Protein AF-A0A075GPR9-F1 (afdb_monomer_lite)

Sequence (167 aa):
MNLYYAIITSIWVAVLYAIWAATEAGDPGYGQIAFLIGGVVATWYIRKRKLERPRIDDKEIVIPEAEFSVEIPDEGDKYFFSENSYRKIIWGTTIFALIAISFFLESIMTGENLMLGVILLILGIVVFLVPILLPVKDDIETLKKRAQKERTKAWHKGKFNQSSEEE

Secondary structure (DSSP, 8-state):
--HHHHHHHHHHHHHHHHHHHHHHTT--SHHHHHHHHHHHHHHHHHHHHHHTS-----------------------S---EEHHHHHHHHHHHHHHHHHHHHHHHHHHHH-SSHHHHHHHHHHHHHHHHGGGGS-EEPPHHHHHHHHHHHHHHHHHTT------S--

Organism: NCBI:txid1457951

Radius of gyration: 27.1 Å; chains: 1; bounding box: 55×44×72 Å

Foldseek 3Di:
DPPLVVVLVVLVVVLVVQLVVCVVVVPPCPSNVVSVVVSVVVNVVSVVVVVPPPPPPPPDPDDDDDDDDDPDPCPDDDDADEPVVLVVLLVVLVVQLVVLQVQLVVCVVVVPPNVVSVVSNVVSVVSNCVSVPHHHDYHPVNVVVVVVVVSVVCVVVVVGDPPPPDD

Structure (mmCIF, N/CA/C/O backbone):
data_AF-A0A075GPR9-F1
#
_entry.id   AF-A0A075GPR9-F1
#
loop_
_atom_site.group_PDB
_atom_site.id
_atom_site.type_symbol
_atom_site.label_atom_id
_atom_site.label_alt_id
_atom_site.label_comp_id
_atom_site.label_asym_id
_atom_site.label_entity_id
_atom_site.label_seq_id
_atom_site.pdbx_PDB_ins_code
_atom_site.Cartn_x
_atom_site.Cartn_y
_atom_site.Cartn_z
_atom_site.occupancy
_atom_site.B_iso_or_equiv
_atom_site.auth_seq_id
_atom_site.auth_comp_id
_atom_site.auth_asym_id
_atom_site.auth_atom_id
_atom_site.pdbx_PDB_model_num
ATOM 1 N N . MET A 1 1 ? 22.259 -5.309 8.450 1.00 56.69 1 MET A N 1
ATOM 2 C CA . MET A 1 1 ? 21.615 -6.626 8.686 1.00 56.69 1 MET A CA 1
ATOM 3 C C . MET A 1 1 ? 21.197 -7.224 7.351 1.00 56.69 1 MET A C 1
ATOM 5 O O . MET A 1 1 ? 20.730 -6.485 6.497 1.00 56.69 1 MET A O 1
ATOM 9 N N . ASN A 1 2 ? 21.367 -8.533 7.149 1.00 83.25 2 ASN A N 1
ATOM 10 C CA . ASN A 1 2 ? 20.859 -9.221 5.956 1.00 83.25 2 ASN A CA 1
ATOM 11 C C . ASN A 1 2 ? 19.321 -9.120 5.928 1.00 83.25 2 ASN A C 1
ATOM 13 O O . ASN A 1 2 ? 18.681 -9.454 6.927 1.00 83.25 2 ASN A O 1
ATOM 17 N N . LEU A 1 3 ? 18.744 -8.680 4.802 1.00 84.19 3 LEU A N 1
ATOM 18 C CA . LEU A 1 3 ? 17.298 -8.481 4.624 1.00 84.19 3 LEU A CA 1
ATOM 19 C C . LEU A 1 3 ? 16.483 -9.715 5.045 1.00 84.19 3 LEU A C 1
ATOM 21 O O . LEU A 1 3 ? 15.420 -9.588 5.641 1.00 84.19 3 LEU A O 1
ATOM 25 N N . TYR A 1 4 ? 17.017 -10.913 4.799 1.00 85.62 4 TYR A N 1
ATOM 26 C CA . TYR A 1 4 ? 16.394 -12.170 5.210 1.00 85.62 4 TYR A CA 1
ATOM 27 C C . TYR A 1 4 ? 16.191 -12.269 6.728 1.00 85.62 4 TYR A C 1
ATOM 29 O O . TYR A 1 4 ? 15.106 -12.620 7.182 1.00 85.62 4 TYR A O 1
ATOM 37 N N . TYR A 1 5 ? 17.222 -11.945 7.513 1.00 87.94 5 TYR A N 1
ATOM 38 C CA . TYR A 1 5 ? 17.125 -11.997 8.970 1.00 87.94 5 TYR A CA 1
ATOM 39 C C . TYR A 1 5 ? 16.227 -10.879 9.497 1.00 87.94 5 TYR A C 1
ATOM 41 O O . TYR A 1 5 ? 15.434 -11.140 10.388 1.00 87.94 5 TYR A O 1
ATOM 49 N N . ALA A 1 6 ? 16.262 -9.686 8.892 1.00 90.44 6 ALA A N 1
ATOM 50 C CA . ALA A 1 6 ? 15.374 -8.585 9.270 1.00 90.44 6 ALA A CA 1
ATOM 51 C C . ALA A 1 6 ? 13.883 -8.941 9.101 1.00 90.44 6 ALA A C 1
ATOM 53 O O . ALA A 1 6 ? 13.090 -8.662 9.995 1.00 90.44 6 ALA A O 1
ATOM 54 N N . ILE A 1 7 ? 13.517 -9.606 7.998 1.00 90.00 7 ILE A N 1
ATOM 55 C CA . ILE A 1 7 ? 12.140 -10.070 7.749 1.00 90.00 7 ILE A CA 1
ATOM 56 C C . ILE A 1 7 ? 11.720 -11.144 8.761 1.00 90.00 7 ILE A C 1
ATOM 58 O O . ILE A 1 7 ? 10.601 -11.122 9.259 1.00 90.00 7 ILE A O 1
ATOM 62 N N . ILE A 1 8 ? 12.602 -12.091 9.091 1.00 92.38 8 ILE A N 1
ATOM 63 C CA . ILE A 1 8 ? 12.283 -13.115 10.099 1.00 92.38 8 ILE A CA 1
ATOM 64 C C . ILE A 1 8 ? 12.088 -12.467 11.469 1.00 92.38 8 ILE A C 1
ATOM 66 O O . ILE A 1 8 ? 11.122 -12.778 12.161 1.00 92.38 8 ILE A O 1
ATOM 70 N N . THR A 1 9 ? 12.970 -11.545 11.854 1.00 92.81 9 THR A N 1
ATOM 71 C CA . THR A 1 9 ? 12.854 -10.834 13.128 1.00 92.81 9 THR A CA 1
ATOM 72 C C . THR A 1 9 ? 11.550 -10.042 13.204 1.00 92.81 9 THR A C 1
ATOM 74 O O . THR A 1 9 ? 10.866 -10.132 14.219 1.00 92.81 9 THR A O 1
ATOM 77 N N . SER A 1 10 ? 11.151 -9.330 12.143 1.00 93.06 10 SER A N 1
ATOM 78 C CA . SER A 1 10 ? 9.891 -8.576 12.149 1.00 93.06 10 SER A CA 1
ATOM 79 C C . SER A 1 10 ? 8.656 -9.476 12.246 1.00 93.06 10 SER A C 1
ATOM 81 O O . SER A 1 10 ? 7.734 -9.142 12.987 1.00 93.06 10 SER A O 1
ATOM 83 N N . ILE A 1 11 ? 8.653 -10.638 11.578 1.00 93.69 11 ILE A N 1
ATOM 84 C CA . ILE A 1 11 ? 7.582 -11.642 11.704 1.00 93.69 11 ILE A CA 1
ATOM 85 C C . ILE A 1 11 ? 7.430 -12.076 13.164 1.00 93.69 11 ILE A C 1
ATOM 87 O O . ILE A 1 11 ? 6.324 -12.053 13.697 1.00 93.69 11 ILE A O 1
ATOM 91 N N . TRP A 1 12 ? 8.526 -12.437 13.834 1.00 95.56 12 TRP A N 1
ATOM 92 C CA . TRP A 1 12 ? 8.457 -12.918 15.216 1.00 95.56 12 TRP A CA 1
ATOM 93 C C . TRP A 1 12 ? 8.103 -11.821 16.219 1.00 95.56 12 TRP A C 1
ATOM 95 O O . TRP A 1 12 ? 7.359 -12.088 17.157 1.00 95.56 12 TRP A O 1
ATOM 105 N N . VAL A 1 13 ? 8.546 -10.581 15.997 1.00 96.31 13 VAL A N 1
ATOM 106 C CA . VAL A 1 13 ? 8.106 -9.431 16.803 1.00 96.31 13 VAL A CA 1
ATOM 107 C C . VAL A 1 13 ? 6.594 -9.224 16.675 1.00 96.31 13 VAL A C 1
ATOM 109 O O . VAL A 1 13 ? 5.916 -9.061 17.686 1.00 96.31 13 VAL A O 1
ATOM 112 N N . ALA A 1 14 ? 6.048 -9.295 15.458 1.00 94.50 14 ALA A N 1
ATOM 113 C CA . ALA A 1 14 ? 4.610 -9.169 15.232 1.00 94.50 14 ALA A CA 1
ATOM 114 C C . ALA A 1 14 ? 3.813 -10.322 15.866 1.00 94.50 14 ALA A C 1
ATOM 116 O O . ALA A 1 14 ? 2.767 -10.085 16.463 1.00 94.50 14 ALA A O 1
ATOM 117 N N . VAL A 1 15 ? 4.319 -11.557 15.787 1.00 95.00 15 VAL A N 1
ATOM 118 C CA . VAL A 1 15 ? 3.697 -12.732 16.423 1.00 95.00 15 VAL A CA 1
ATOM 119 C C . VAL A 1 15 ? 3.667 -12.581 17.942 1.00 95.00 15 VAL A C 1
ATOM 121 O O . VAL A 1 15 ? 2.620 -12.788 18.546 1.00 95.00 15 VAL A O 1
ATOM 124 N N . LEU A 1 16 ? 4.778 -12.176 18.562 1.00 95.12 16 LEU A N 1
ATOM 125 C CA . LEU A 1 16 ? 4.835 -11.949 20.009 1.00 95.12 16 LEU A CA 1
ATOM 126 C C . LEU A 1 16 ? 3.873 -10.840 20.446 1.00 95.12 16 LEU A C 1
ATOM 128 O O . LEU A 1 16 ? 3.174 -10.998 21.445 1.00 95.12 16 LEU A O 1
ATOM 132 N N . TYR A 1 17 ? 3.792 -9.754 19.675 1.00 94.19 17 TYR A N 1
ATOM 133 C CA . TYR A 1 17 ? 2.841 -8.677 19.936 1.00 94.19 17 TYR A CA 1
ATOM 134 C C . TYR A 1 17 ? 1.385 -9.150 19.815 1.00 94.19 17 TYR A C 1
ATOM 136 O O . TYR A 1 17 ? 0.569 -8.846 20.680 1.00 94.19 17 TYR A O 1
ATOM 144 N N . ALA A 1 18 ? 1.061 -9.938 18.787 1.00 90.88 18 ALA A N 1
ATOM 145 C CA . ALA A 1 18 ? -0.280 -10.485 18.594 1.00 90.88 18 ALA A CA 1
ATOM 146 C C . ALA A 1 18 ? -0.678 -11.461 19.714 1.00 90.88 18 ALA A C 1
ATOM 148 O O . ALA A 1 18 ? -1.810 -11.420 20.186 1.00 90.88 18 ALA A O 1
ATOM 149 N N . ILE A 1 19 ? 0.257 -12.296 20.181 1.00 92.69 19 ILE A N 1
ATOM 150 C CA . ILE A 1 19 ? 0.045 -13.186 21.333 1.00 92.69 19 ILE A CA 1
ATOM 151 C C . ILE A 1 19 ? -0.238 -12.363 22.589 1.00 92.69 19 ILE A C 1
ATOM 153 O O . ILE A 1 19 ? -1.201 -12.649 23.296 1.00 92.69 19 ILE A O 1
ATOM 157 N N . TRP A 1 20 ? 0.564 -11.329 22.856 1.00 93.06 20 TRP A N 1
ATOM 158 C CA . TRP A 1 20 ? 0.344 -10.443 23.999 1.00 93.06 20 TRP A CA 1
ATOM 159 C C . TRP A 1 20 ? -1.030 -9.760 23.926 1.00 93.06 20 TRP A C 1
ATOM 161 O O . TRP A 1 20 ? -1.806 -9.860 24.872 1.00 93.06 20 TRP A O 1
ATOM 171 N N . ALA A 1 21 ? -1.381 -9.176 22.777 1.00 91.25 21 ALA A N 1
ATOM 172 C CA . ALA A 1 21 ? -2.668 -8.512 22.570 1.00 91.25 21 ALA A CA 1
ATOM 173 C C . ALA A 1 21 ? -3.867 -9.469 22.714 1.00 91.25 21 ALA A C 1
ATOM 175 O O . ALA A 1 21 ? -4.882 -9.103 23.300 1.00 91.25 21 ALA A O 1
ATOM 176 N N . ALA A 1 22 ? -3.752 -10.706 22.223 1.00 88.62 22 ALA A N 1
ATOM 177 C CA . ALA A 1 22 ? -4.791 -11.724 22.382 1.00 88.62 22 ALA A CA 1
ATOM 178 C C . ALA A 1 22 ? -4.948 -12.176 23.840 1.00 88.62 22 ALA A C 1
ATOM 180 O O . ALA A 1 22 ? -6.063 -12.416 24.299 1.00 88.62 22 ALA A O 1
ATOM 181 N N . THR A 1 23 ? -3.837 -12.250 24.575 1.00 88.94 23 THR A N 1
ATOM 182 C CA . THR A 1 23 ? -3.849 -12.571 26.009 1.00 88.94 23 THR A CA 1
ATOM 183 C C . THR A 1 23 ? -4.572 -11.487 26.800 1.00 88.94 23 THR A C 1
ATOM 185 O O . THR A 1 23 ? -5.435 -11.800 27.614 1.00 88.94 23 THR A O 1
ATOM 188 N N . GLU A 1 24 ? -4.272 -10.218 26.518 1.00 90.38 24 GLU A N 1
ATOM 189 C CA . GLU A 1 24 ? -4.916 -9.076 27.174 1.00 90.38 24 GLU A CA 1
ATOM 190 C C . GLU A 1 24 ? -6.417 -8.994 26.848 1.00 90.38 24 GLU A C 1
ATOM 192 O O . GLU A 1 24 ? -7.229 -8.627 27.692 1.00 90.38 24 GLU A O 1
ATOM 197 N N . ALA A 1 25 ? -6.810 -9.410 25.642 1.00 87.94 25 ALA A N 1
ATOM 198 C CA . ALA A 1 25 ? -8.210 -9.501 25.229 1.00 87.94 25 ALA A CA 1
ATOM 199 C C . ALA A 1 25 ? -8.981 -10.677 25.869 1.00 87.94 25 ALA A C 1
ATOM 201 O O . ALA A 1 25 ? -10.171 -10.841 25.597 1.00 87.94 25 ALA A O 1
ATOM 202 N N . GLY A 1 26 ? -8.330 -11.493 26.708 1.00 86.69 26 GLY A N 1
ATOM 203 C CA . GLY A 1 26 ? -8.964 -12.604 27.421 1.00 86.69 26 GLY A CA 1
ATOM 204 C C . GLY A 1 26 ? -9.209 -13.847 26.563 1.00 86.69 26 GLY A C 1
ATOM 205 O O . GLY A 1 26 ? -10.110 -14.630 26.867 1.00 86.69 26 GLY A O 1
ATOM 206 N N . ASP A 1 27 ? -8.441 -14.036 25.485 1.00 85.88 27 ASP A N 1
ATOM 207 C CA . ASP A 1 27 ? -8.535 -15.233 24.649 1.00 85.88 27 ASP A CA 1
ATOM 208 C C . ASP A 1 27 ? -8.155 -16.495 25.456 1.00 85.88 27 ASP A C 1
ATOM 210 O O . ASP A 1 27 ? -7.072 -16.538 26.048 1.00 85.88 27 ASP A O 1
ATOM 214 N N . PRO A 1 28 ? -8.989 -17.555 25.460 1.00 83.00 28 PRO A N 1
ATOM 215 C CA . PRO A 1 28 ? -8.702 -18.820 26.147 1.00 83.00 28 PRO A CA 1
ATOM 216 C C . PRO A 1 28 ? -7.505 -19.609 25.577 1.00 83.00 28 PRO A C 1
ATOM 218 O O . PRO A 1 28 ? -7.196 -20.689 26.082 1.00 83.00 28 PRO A O 1
ATOM 221 N N . GLY A 1 29 ? -6.829 -19.094 24.543 1.00 83.12 29 GLY A N 1
ATOM 222 C CA . GLY A 1 29 ? -5.546 -19.593 24.036 1.00 83.12 29 GLY A CA 1
ATOM 223 C C . GLY A 1 29 ? -5.570 -20.008 22.564 1.00 83.12 29 GLY A C 1
ATOM 224 O O . GLY A 1 29 ? -4.528 -20.361 22.007 1.00 83.12 29 GLY A O 1
ATOM 225 N N . TYR A 1 30 ? -6.725 -19.942 21.895 1.00 85.19 30 TYR A N 1
ATOM 226 C CA . TYR A 1 30 ? -6.848 -20.360 20.495 1.00 85.19 30 TYR A CA 1
ATOM 227 C C . TYR A 1 30 ? -6.131 -19.400 19.543 1.00 85.19 30 TYR A C 1
ATOM 229 O O . TYR A 1 30 ? -5.430 -19.848 18.633 1.00 85.19 30 TYR A O 1
ATOM 237 N N . GLY A 1 31 ? -6.244 -18.091 19.762 1.00 84.12 31 GLY A N 1
ATOM 238 C CA . GLY A 1 31 ? -5.538 -17.080 18.981 1.00 84.12 31 GLY A CA 1
ATOM 239 C C . GLY A 1 31 ? -4.034 -17.132 19.215 1.00 84.12 31 GLY A C 1
ATOM 240 O O . GLY A 1 31 ? -3.278 -17.086 18.250 1.00 84.12 31 GLY A O 1
ATOM 241 N N . GLN A 1 32 ? -3.577 -17.352 20.452 1.00 88.75 32 GLN A N 1
ATOM 242 C CA . GLN A 1 32 ? -2.146 -17.535 20.742 1.00 88.75 32 GLN A CA 1
ATOM 243 C C . GLN A 1 32 ? -1.544 -18.692 19.923 1.00 88.75 32 GLN A C 1
ATOM 245 O O . GLN A 1 32 ? -0.498 -18.535 19.285 1.00 88.75 32 GLN A O 1
ATOM 250 N N . ILE A 1 33 ? -2.235 -19.837 19.886 1.00 91.06 33 ILE A N 1
ATOM 251 C CA . ILE A 1 33 ? -1.833 -21.007 19.093 1.00 91.06 33 ILE A CA 1
ATOM 252 C C . ILE A 1 33 ? -1.873 -20.682 17.593 1.00 91.06 33 ILE A C 1
ATOM 254 O O . ILE A 1 33 ? -0.932 -21.013 16.867 1.00 91.06 33 ILE A O 1
ATOM 258 N N . ALA A 1 34 ? -2.915 -19.996 17.122 1.00 90.00 34 ALA A N 1
ATOM 259 C CA . ALA A 1 34 ? -3.037 -19.601 15.722 1.00 90.00 34 ALA A CA 1
ATOM 260 C C . ALA A 1 34 ? -1.894 -18.672 15.273 1.00 90.00 34 ALA A C 1
ATOM 262 O O . ALA A 1 34 ? -1.319 -18.883 14.202 1.00 90.00 34 ALA A O 1
ATOM 263 N N . PHE A 1 35 ? -1.504 -17.691 16.094 1.00 92.06 35 PHE A N 1
ATOM 264 C CA . PHE A 1 35 ? -0.394 -16.781 15.792 1.00 92.06 35 PHE A CA 1
ATOM 265 C C . PHE A 1 35 ? 0.959 -17.493 15.793 1.00 92.06 35 PHE A C 1
ATOM 267 O O . PHE A 1 35 ? 1.781 -17.238 14.910 1.00 92.06 35 PHE A O 1
ATOM 274 N N . LEU A 1 36 ? 1.181 -18.427 16.722 1.00 93.38 36 LEU A N 1
ATOM 275 C CA . LEU A 1 36 ? 2.381 -19.267 16.733 1.00 93.38 36 LEU A CA 1
ATOM 276 C C . LEU A 1 36 ? 2.492 -20.115 15.462 1.00 93.38 36 LEU A C 1
ATOM 278 O O . LEU A 1 36 ? 3.536 -20.108 14.805 1.00 93.38 36 LEU A O 1
ATOM 282 N N . ILE A 1 37 ? 1.413 -20.802 15.079 1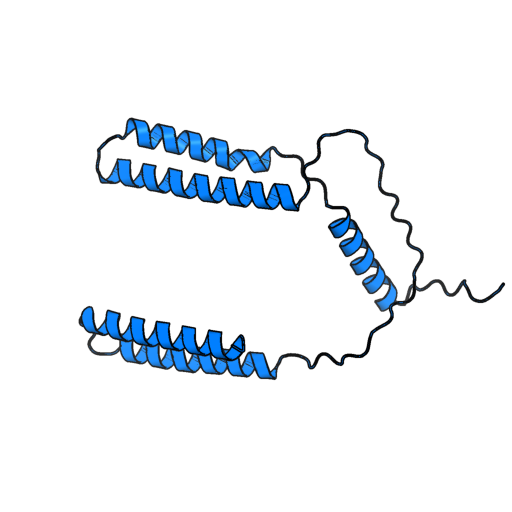.00 93.19 37 ILE A N 1
ATOM 283 C CA . ILE A 1 37 ? 1.369 -21.592 13.840 1.00 93.19 37 ILE A CA 1
ATOM 284 C C . ILE A 1 37 ? 1.611 -20.682 12.629 1.00 93.19 37 ILE A C 1
ATOM 286 O O . ILE A 1 37 ? 2.430 -21.008 11.768 1.00 93.19 37 ILE A O 1
ATOM 290 N N . GLY A 1 38 ? 0.973 -19.509 12.590 1.00 92.25 38 GLY A N 1
ATOM 291 C CA . GLY A 1 38 ? 1.178 -18.505 11.546 1.00 92.25 38 GLY A CA 1
ATOM 292 C C . GLY A 1 38 ? 2.638 -18.056 11.427 1.00 92.25 38 GLY A C 1
ATOM 293 O O . GLY A 1 38 ? 3.180 -18.018 10.321 1.00 92.25 38 GLY A O 1
ATOM 294 N N . GLY A 1 39 ? 3.311 -17.799 12.552 1.00 92.00 39 GLY A N 1
ATOM 295 C CA . GLY A 1 39 ? 4.731 -17.436 12.596 1.00 92.00 39 GLY A CA 1
ATOM 296 C C . GLY A 1 39 ? 5.653 -18.528 12.047 1.00 92.00 39 GLY A C 1
ATOM 297 O O . GLY A 1 39 ? 6.572 -18.244 11.267 1.00 92.00 39 GLY A O 1
ATOM 298 N N . VAL A 1 40 ? 5.375 -19.791 12.382 1.00 95.00 40 VAL A N 1
ATOM 299 C CA . VAL A 1 40 ? 6.118 -20.951 11.860 1.00 95.00 40 VAL A CA 1
ATOM 300 C C . VAL A 1 40 ? 5.907 -21.101 10.352 1.00 95.00 40 VAL A C 1
ATOM 302 O O . VAL A 1 40 ? 6.884 -21.228 9.610 1.00 95.00 40 VAL A O 1
ATOM 305 N N . VAL A 1 41 ? 4.660 -21.022 9.879 1.00 94.94 41 VAL A N 1
ATOM 306 C CA . VAL A 1 41 ? 4.321 -21.116 8.448 1.00 94.94 41 VAL A CA 1
ATOM 307 C C . VAL A 1 41 ? 4.964 -19.978 7.654 1.00 94.94 41 VAL A C 1
ATOM 309 O O . VAL A 1 41 ? 5.571 -20.227 6.611 1.00 94.94 41 VAL A O 1
ATOM 312 N N . ALA A 1 42 ? 4.908 -18.744 8.158 1.00 90.69 42 ALA A N 1
ATOM 313 C CA . ALA A 1 42 ? 5.534 -17.587 7.525 1.00 90.69 42 ALA A CA 1
ATOM 314 C C . ALA A 1 42 ? 7.062 -17.742 7.441 1.00 90.69 42 ALA A C 1
ATOM 316 O O . ALA A 1 42 ? 7.659 -17.523 6.383 1.00 90.69 42 ALA A O 1
ATOM 317 N N . THR A 1 43 ? 7.699 -18.199 8.522 1.00 92.88 43 THR A N 1
ATOM 318 C CA . THR A 1 43 ? 9.146 -18.470 8.539 1.00 92.88 43 THR A CA 1
ATOM 319 C C . THR A 1 43 ? 9.515 -19.566 7.533 1.00 92.88 43 THR A C 1
ATOM 321 O O . THR A 1 43 ? 10.492 -19.432 6.788 1.00 92.88 43 THR A O 1
ATOM 324 N N . TRP A 1 44 ? 8.719 -20.636 7.457 1.00 92.69 44 TRP A N 1
ATOM 325 C CA . TRP A 1 44 ? 8.914 -21.721 6.494 1.00 92.69 44 TRP A CA 1
ATOM 326 C C . TRP A 1 44 ? 8.751 -21.249 5.043 1.00 92.69 44 TRP A C 1
ATOM 328 O O . TRP A 1 44 ? 9.592 -21.559 4.195 1.00 92.69 44 TRP A O 1
ATOM 338 N N . TYR A 1 45 ? 7.737 -20.429 4.764 1.00 90.94 45 TYR A N 1
ATOM 339 C CA . TYR A 1 45 ? 7.501 -19.844 3.444 1.00 90.94 45 TYR A CA 1
ATOM 340 C C . TYR A 1 45 ? 8.682 -18.982 2.975 1.00 90.94 45 TYR A C 1
ATOM 342 O O . TYR A 1 45 ? 9.175 -19.141 1.855 1.00 90.94 45 TYR A O 1
ATOM 350 N N . ILE A 1 46 ? 9.200 -18.115 3.849 1.00 88.88 46 ILE A N 1
ATOM 351 C CA . ILE A 1 46 ? 10.366 -17.273 3.546 1.00 88.88 46 ILE A CA 1
ATOM 352 C C . ILE A 1 46 ? 11.620 -18.125 3.302 1.00 88.88 46 ILE A C 1
ATOM 354 O O . ILE A 1 46 ? 12.395 -17.842 2.381 1.00 88.88 46 ILE A O 1
ATOM 358 N N . ARG A 1 47 ? 11.807 -19.210 4.065 1.00 87.50 47 ARG A N 1
ATOM 359 C CA . ARG A 1 47 ? 12.903 -20.164 3.846 1.00 87.50 47 ARG A CA 1
ATOM 360 C C . ARG A 1 47 ? 12.793 -20.853 2.484 1.00 87.50 47 ARG A C 1
ATOM 362 O O . ARG A 1 47 ? 13.790 -20.909 1.766 1.00 87.50 47 ARG A O 1
ATOM 369 N N . LYS A 1 48 ? 11.600 -21.321 2.104 1.00 87.88 48 LYS A N 1
ATOM 370 C CA . LYS A 1 48 ? 11.342 -21.931 0.790 1.00 87.88 48 LYS A CA 1
ATOM 371 C C . LYS A 1 48 ? 11.663 -20.955 -0.346 1.00 87.88 48 LYS A C 1
ATOM 373 O O . LYS A 1 48 ? 12.449 -21.279 -1.231 1.00 87.88 48 LYS A O 1
ATOM 378 N N . ARG A 1 49 ? 11.177 -19.714 -0.251 1.00 81.62 49 ARG A N 1
ATOM 379 C CA . ARG A 1 49 ? 11.449 -18.653 -1.238 1.00 81.62 49 ARG A CA 1
ATOM 380 C C . ARG A 1 49 ? 12.932 -18.318 -1.371 1.00 81.62 49 ARG A C 1
ATOM 382 O O . ARG A 1 49 ? 13.367 -17.958 -2.457 1.00 81.62 49 ARG A O 1
ATOM 389 N N . LYS A 1 50 ? 13.716 -18.410 -0.291 1.00 77.31 50 LYS A N 1
ATOM 390 C CA . LYS A 1 50 ? 15.173 -18.204 -0.348 1.00 77.31 50 LYS A CA 1
ATOM 391 C C . LYS A 1 50 ? 15.883 -19.325 -1.111 1.00 77.31 50 LYS A C 1
ATOM 393 O O . LYS A 1 50 ? 16.840 -19.031 -1.817 1.00 77.31 50 LYS A O 1
ATOM 398 N N . LEU A 1 51 ? 15.429 -20.571 -0.967 1.00 71.62 51 LEU A N 1
ATOM 399 C CA . LEU A 1 51 ? 15.993 -21.733 -1.667 1.00 71.62 51 LEU A CA 1
ATOM 400 C C . LEU A 1 51 ? 15.650 -21.739 -3.162 1.00 71.62 51 LEU A C 1
ATOM 402 O O . LEU A 1 51 ? 16.466 -22.163 -3.968 1.00 71.62 51 LEU A O 1
ATOM 406 N N . GLU A 1 52 ? 14.472 -21.231 -3.526 1.00 70.06 52 GLU A N 1
ATOM 407 C CA . GLU A 1 52 ? 14.004 -21.129 -4.917 1.00 70.06 52 GLU A CA 1
ATOM 408 C C . GLU A 1 52 ? 14.573 -19.924 -5.677 1.00 70.06 52 GLU A C 1
ATOM 410 O O . GLU A 1 52 ? 14.290 -19.767 -6.865 1.00 70.06 52 GLU A O 1
ATOM 415 N N . ARG A 1 53 ? 15.353 -19.043 -5.029 1.00 56.78 53 ARG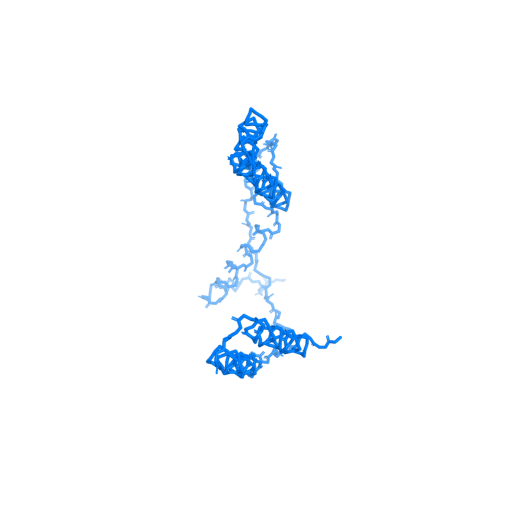 A N 1
ATOM 416 C CA . ARG A 1 53 ? 15.986 -17.942 -5.761 1.00 56.78 53 ARG A CA 1
ATOM 417 C C . ARG A 1 53 ? 16.949 -18.537 -6.790 1.00 56.78 53 ARG A C 1
ATOM 419 O O . ARG A 1 53 ? 17.860 -19.262 -6.383 1.00 56.78 53 ARG A O 1
ATOM 426 N N . PRO A 1 54 ? 16.789 -18.228 -8.090 1.00 56.66 54 PRO A N 1
ATOM 427 C CA . PRO A 1 54 ? 17.775 -18.626 -9.078 1.00 56.66 54 PRO A CA 1
ATOM 428 C C . PRO A 1 54 ? 19.127 -18.065 -8.638 1.00 56.66 54 PRO A C 1
ATOM 430 O O . PRO A 1 54 ? 19.222 -16.887 -8.276 1.00 56.66 54 PRO A O 1
ATOM 433 N N . ARG A 1 55 ? 20.163 -18.914 -8.615 1.00 57.50 55 ARG A N 1
ATOM 434 C CA . ARG A 1 55 ? 21.535 -18.407 -8.560 1.00 57.50 55 ARG A CA 1
ATOM 435 C C . ARG A 1 55 ? 21.687 -17.529 -9.790 1.00 57.50 55 ARG A C 1
ATOM 437 O O . ARG A 1 55 ? 21.545 -18.018 -10.906 1.00 57.50 55 ARG A O 1
ATOM 444 N N . ILE A 1 56 ? 21.893 -16.241 -9.559 1.00 53.06 56 ILE A N 1
ATOM 445 C CA . ILE A 1 56 ? 22.371 -15.338 -10.592 1.00 53.06 56 ILE A CA 1
ATOM 446 C C . ILE A 1 56 ? 23.760 -15.882 -10.923 1.00 53.06 56 ILE A C 1
ATOM 448 O O . ILE A 1 56 ? 24.651 -15.854 -10.081 1.00 53.06 56 ILE A O 1
ATOM 452 N N . ASP A 1 57 ? 23.876 -16.554 -12.067 1.00 55.66 57 ASP A N 1
ATOM 453 C CA . ASP A 1 57 ? 25.176 -16.820 -12.664 1.00 55.66 57 ASP A CA 1
ATOM 454 C C . ASP A 1 57 ? 25.648 -15.448 -13.146 1.00 55.66 57 ASP A C 1
ATOM 456 O O . ASP A 1 57 ? 24.988 -14.843 -13.991 1.00 55.66 57 ASP A O 1
ATOM 460 N N . ASP A 1 58 ? 26.729 -14.928 -12.567 1.00 55.72 58 ASP A N 1
ATOM 461 C CA . ASP A 1 58 ? 27.295 -13.601 -12.864 1.00 55.72 58 ASP A CA 1
ATOM 462 C C . ASP A 1 58 ? 27.951 -13.550 -14.260 1.00 55.72 58 ASP A C 1
ATOM 464 O O . ASP A 1 58 ? 28.870 -12.773 -14.516 1.00 55.72 58 ASP A O 1
ATOM 468 N N . LYS A 1 59 ? 27.504 -14.402 -15.187 1.00 54.66 59 LYS A N 1
ATOM 469 C CA . LYS A 1 59 ? 27.898 -14.326 -16.585 1.00 54.66 59 LYS A CA 1
ATOM 470 C C . LYS A 1 59 ? 27.216 -13.114 -17.185 1.00 54.66 59 LYS A C 1
ATOM 472 O O . LYS A 1 59 ? 26.001 -13.085 -17.368 1.00 54.66 59 LYS A O 1
ATOM 477 N N . GLU A 1 60 ? 28.030 -12.117 -17.477 1.00 50.62 60 GLU A N 1
ATOM 478 C CA . GLU A 1 60 ? 27.651 -10.927 -18.215 1.00 50.62 60 GLU A CA 1
ATOM 479 C C . GLU A 1 60 ? 27.130 -11.355 -19.596 1.00 50.62 60 GLU A C 1
ATOM 481 O O . GLU A 1 60 ? 27.885 -11.742 -20.488 1.00 50.62 60 GLU A O 1
ATOM 486 N N . ILE A 1 61 ? 25.805 -11.392 -19.754 1.00 54.66 61 ILE A N 1
ATOM 487 C CA . ILE A 1 61 ? 25.174 -11.690 -21.041 1.00 54.66 61 ILE A CA 1
ATOM 488 C C . ILE A 1 61 ? 25.306 -10.425 -21.889 1.00 54.66 61 ILE A C 1
ATOM 490 O O . ILE A 1 61 ? 24.502 -9.499 -21.766 1.00 54.66 61 ILE A O 1
ATOM 494 N N . VAL A 1 62 ? 26.334 -10.379 -22.734 1.00 53.47 62 VAL A N 1
ATOM 495 C CA . VAL A 1 62 ? 26.518 -9.305 -23.713 1.00 53.47 62 VAL A CA 1
ATOM 496 C C . VAL A 1 62 ? 25.478 -9.492 -24.817 1.00 53.47 62 VAL A C 1
ATOM 498 O O . VAL A 1 62 ? 25.550 -10.419 -25.622 1.00 53.47 62 VAL A O 1
ATOM 501 N N . ILE A 1 63 ? 24.455 -8.641 -24.809 1.00 52.91 63 ILE A N 1
ATOM 502 C CA . ILE A 1 63 ? 23.428 -8.595 -25.851 1.00 52.91 63 ILE A CA 1
ATOM 503 C C . ILE A 1 63 ? 24.051 -7.881 -27.064 1.00 52.91 63 ILE A C 1
ATOM 505 O O . ILE A 1 63 ? 24.482 -6.740 -26.894 1.00 52.91 63 ILE A O 1
ATOM 509 N N . PRO A 1 64 ? 24.107 -8.495 -28.263 1.00 52.28 64 PRO A N 1
ATOM 510 C CA . PRO A 1 64 ? 24.663 -7.841 -29.445 1.00 52.28 64 PRO A CA 1
ATOM 511 C C . PRO A 1 64 ? 23.845 -6.599 -29.822 1.00 52.28 64 PRO A C 1
ATOM 513 O O . PRO A 1 64 ? 22.619 -6.571 -29.658 1.00 52.28 64 PRO A O 1
ATOM 516 N N . GLU A 1 65 ? 24.522 -5.566 -30.324 1.00 45.09 65 GLU A N 1
ATOM 517 C CA . GLU A 1 65 ? 23.881 -4.336 -30.783 1.00 45.09 65 GLU A CA 1
ATOM 518 C C . GLU A 1 65 ? 23.016 -4.630 -32.013 1.00 45.09 65 GLU A C 1
ATOM 520 O O . GLU A 1 65 ? 23.506 -4.904 -33.101 1.00 45.09 65 GLU A O 1
ATOM 525 N N . ALA A 1 66 ? 21.698 -4.608 -31.826 1.00 45.09 66 ALA A N 1
ATOM 526 C CA . ALA A 1 66 ? 20.751 -4.573 -32.928 1.00 45.09 66 ALA A CA 1
ATOM 527 C C . ALA A 1 66 ? 20.412 -3.110 -33.235 1.00 45.09 66 ALA A C 1
ATOM 529 O O . ALA A 1 66 ? 19.906 -2.395 -32.356 1.00 45.09 66 ALA A O 1
ATOM 530 N N . GLU A 1 67 ? 20.647 -2.677 -34.474 1.00 43.22 67 GLU A N 1
ATOM 531 C CA . GLU A 1 67 ? 20.115 -1.418 -34.989 1.00 43.22 67 GLU A CA 1
ATOM 532 C C . GLU A 1 67 ? 18.587 -1.497 -35.005 1.00 43.22 67 GLU A C 1
ATOM 534 O O . GLU A 1 67 ? 17.966 -2.209 -35.792 1.00 43.22 67 GLU A O 1
ATOM 539 N N . PHE A 1 68 ? 17.960 -0.783 -34.075 1.00 43.81 68 PHE A N 1
ATOM 540 C CA . PHE A 1 68 ? 16.530 -0.525 -34.122 1.00 43.81 68 PHE A CA 1
ATOM 541 C C . PHE A 1 68 ? 16.331 0.966 -33.911 1.00 43.81 68 PHE A C 1
ATOM 543 O O . PHE A 1 68 ? 16.480 1.452 -32.781 1.00 43.81 68 PHE A O 1
ATOM 550 N N . SER A 1 69 ? 16.045 1.669 -35.003 1.00 41.97 69 SER A N 1
ATOM 551 C CA . SER A 1 69 ? 15.592 3.052 -35.013 1.00 41.97 69 SER A CA 1
ATOM 552 C C . SER A 1 69 ? 14.119 3.074 -34.609 1.00 41.97 69 SER A C 1
ATOM 554 O O . SER A 1 69 ? 13.226 2.713 -35.368 1.00 41.97 69 SER A O 1
ATOM 556 N N . VAL A 1 70 ? 13.856 3.467 -33.363 1.00 49.25 70 VAL A N 1
ATOM 557 C CA . VAL A 1 70 ? 12.508 3.890 -32.980 1.00 49.25 70 VAL A CA 1
ATOM 558 C C . VAL A 1 70 ? 12.363 5.308 -33.505 1.00 49.25 70 VAL A C 1
ATOM 560 O O . VAL A 1 70 ? 12.997 6.218 -32.971 1.00 49.25 70 VAL A O 1
ATOM 563 N N . GLU A 1 71 ? 11.568 5.500 -34.551 1.00 43.62 71 GLU A N 1
ATOM 564 C CA . GLU A 1 71 ? 11.120 6.836 -34.932 1.00 43.62 71 GLU A CA 1
ATOM 565 C C . GLU A 1 71 ? 10.239 7.360 -33.796 1.00 43.62 71 GLU A C 1
ATOM 567 O O . GLU A 1 71 ? 9.109 6.915 -33.596 1.00 43.62 71 GLU A O 1
ATOM 572 N N . ILE A 1 72 ? 10.803 8.244 -32.974 1.00 49.91 72 ILE A N 1
ATOM 573 C CA . ILE A 1 72 ? 10.045 8.966 -31.959 1.00 49.91 72 ILE A CA 1
ATOM 574 C C . ILE A 1 72 ? 9.312 10.071 -32.724 1.00 49.91 72 ILE A C 1
ATOM 576 O O . ILE A 1 72 ? 9.990 10.943 -33.269 1.00 49.91 72 ILE A O 1
ATOM 580 N N . PRO A 1 73 ? 7.970 10.046 -32.814 1.00 45.62 73 PRO A N 1
ATOM 581 C CA . PRO A 1 73 ? 7.241 11.123 -33.464 1.00 45.62 73 PRO A CA 1
ATOM 582 C C . PRO A 1 73 ? 7.536 12.425 -32.717 1.00 45.62 73 PRO A C 1
ATOM 584 O O . PRO A 1 73 ? 7.302 12.526 -31.509 1.00 45.62 73 PRO A O 1
ATOM 587 N N . ASP A 1 74 ? 8.091 13.403 -33.431 1.00 47.31 74 ASP A N 1
ATOM 588 C CA . ASP A 1 74 ? 8.387 14.731 -32.899 1.00 47.31 74 ASP A CA 1
ATOM 589 C C . ASP A 1 74 ? 7.089 15.548 -32.851 1.00 47.31 74 ASP A C 1
ATOM 591 O O . ASP A 1 74 ? 6.804 16.411 -33.682 1.00 47.31 74 ASP A O 1
ATOM 595 N N . GLU A 1 75 ? 6.219 15.190 -31.907 1.00 46.38 75 GLU A N 1
ATOM 596 C CA . GLU A 1 75 ? 5.053 15.996 -31.568 1.00 46.38 75 GLU A CA 1
ATOM 597 C C . GLU A 1 75 ? 5.497 17.116 -30.623 1.00 46.38 75 GLU A C 1
ATOM 599 O O . GLU A 1 75 ? 5.619 16.926 -29.409 1.00 46.38 75 GLU A O 1
ATOM 604 N N . GLY A 1 76 ? 5.776 18.276 -31.224 1.00 45.56 76 GLY A N 1
ATOM 605 C CA . GLY A 1 76 ? 6.325 19.456 -30.561 1.00 45.56 76 GLY A CA 1
ATOM 606 C C . GLY A 1 76 ? 5.541 19.979 -29.348 1.00 45.56 76 GLY A C 1
ATOM 607 O O . GLY A 1 76 ? 4.359 19.686 -29.171 1.00 45.56 76 GLY A O 1
ATOM 608 N N . ASP A 1 77 ? 6.258 20.761 -28.529 1.00 46.25 77 ASP A N 1
ATOM 609 C CA . ASP A 1 77 ? 5.886 21.779 -27.516 1.00 46.25 77 ASP A CA 1
ATOM 610 C C . ASP A 1 77 ? 4.553 21.689 -26.740 1.00 46.25 77 ASP A C 1
ATOM 612 O O . ASP A 1 77 ? 4.066 22.671 -26.177 1.00 46.25 77 ASP A O 1
ATOM 616 N N . LYS A 1 78 ? 3.955 20.506 -26.610 1.00 50.59 78 LYS A N 1
ATOM 617 C CA . LYS A 1 78 ? 2.864 20.276 -25.656 1.00 50.59 78 LYS A CA 1
ATOM 618 C C . LYS A 1 78 ? 3.459 20.041 -24.263 1.00 50.59 78 LYS A C 1
ATOM 620 O O . LYS A 1 78 ? 4.394 19.261 -24.093 1.00 50.59 78 LYS A O 1
ATOM 625 N N . TYR A 1 79 ? 2.915 20.716 -23.249 1.00 52.12 79 TYR A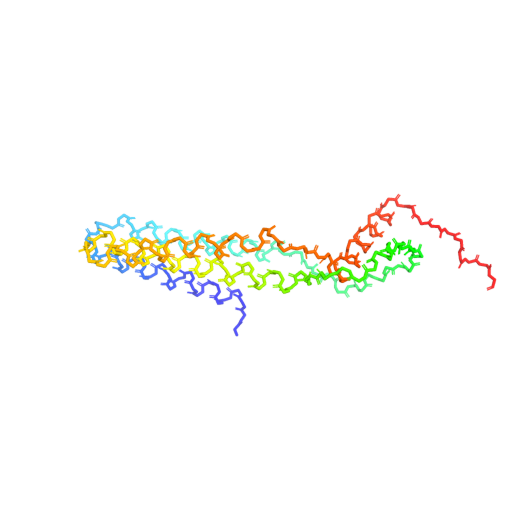 N 1
ATOM 626 C CA . TYR A 1 79 ? 3.315 20.550 -21.848 1.00 52.12 79 TYR A CA 1
ATOM 627 C C . TYR A 1 79 ? 3.026 19.120 -21.378 1.00 52.12 79 TYR A C 1
ATOM 629 O O . TYR A 1 79 ? 1.892 18.784 -21.040 1.00 52.12 79 TYR A O 1
ATOM 637 N N . PHE A 1 80 ? 4.053 18.277 -21.351 1.00 58.91 80 PHE A N 1
ATOM 638 C CA . PHE A 1 80 ? 3.953 16.904 -20.875 1.00 58.91 80 PHE A CA 1
ATOM 639 C C . PHE A 1 80 ? 4.675 16.737 -19.536 1.00 58.91 80 PHE A C 1
ATOM 641 O O . PHE A 1 80 ? 5.839 17.116 -19.395 1.00 58.91 80 PHE A O 1
ATOM 648 N N . PHE A 1 81 ? 4.007 16.127 -18.554 1.00 59.16 81 PHE A N 1
ATOM 649 C CA . PHE A 1 81 ? 4.634 15.764 -17.281 1.00 59.16 81 PHE A CA 1
ATOM 650 C C . PHE A 1 81 ? 5.378 14.427 -17.406 1.00 59.16 81 PHE A C 1
ATOM 652 O O . PHE A 1 81 ? 4.866 13.484 -18.012 1.00 59.16 81 PHE A O 1
ATOM 659 N N . SER A 1 82 ? 6.572 14.331 -16.805 1.00 67.56 82 SER A N 1
ATOM 660 C CA . SER A 1 82 ? 7.320 13.067 -16.724 1.00 67.56 82 SER A CA 1
ATOM 661 C C . SER A 1 82 ? 6.606 12.053 -15.829 1.00 67.56 82 SER A C 1
ATOM 663 O O . SER A 1 82 ? 5.975 12.426 -14.836 1.00 67.56 82 SER A O 1
ATOM 665 N N . GLU A 1 83 ? 6.745 10.759 -16.127 1.00 72.69 83 GLU A N 1
ATOM 666 C CA . GLU A 1 83 ? 6.096 9.681 -15.366 1.00 72.69 83 GLU A CA 1
ATOM 667 C C . GLU A 1 83 ? 6.462 9.720 -13.872 1.00 72.69 83 GLU A C 1
ATOM 669 O O . GLU A 1 83 ? 5.619 9.490 -13.003 1.00 72.69 83 GLU A O 1
ATOM 674 N N . ASN A 1 84 ? 7.712 10.061 -13.545 1.00 74.81 84 ASN A N 1
ATOM 675 C CA . ASN A 1 84 ? 8.155 10.191 -12.157 1.00 74.81 84 ASN A CA 1
ATOM 676 C C . ASN A 1 84 ? 7.433 11.340 -11.428 1.00 74.81 84 ASN A C 1
ATOM 678 O O . ASN A 1 84 ? 7.015 11.196 -10.278 1.00 74.81 84 ASN A O 1
ATOM 682 N N . SER A 1 85 ? 7.236 12.472 -12.107 1.00 75.50 85 SER A N 1
ATOM 683 C CA . SER A 1 85 ? 6.484 13.608 -11.562 1.00 75.50 85 SER A CA 1
ATOM 684 C C . SER A 1 85 ? 5.007 13.259 -11.411 1.00 75.50 85 SER A C 1
ATOM 686 O O . SER A 1 85 ? 4.426 13.498 -10.356 1.00 75.50 85 SER A O 1
ATOM 688 N N . TYR A 1 86 ? 4.427 12.596 -12.411 1.00 81.31 86 TYR A N 1
ATOM 689 C CA . TYR A 1 86 ? 3.054 12.101 -12.365 1.00 81.31 86 TYR A CA 1
ATOM 690 C C . TYR A 1 86 ? 2.825 11.131 -11.199 1.00 81.31 86 TYR A C 1
ATOM 692 O O . TYR A 1 86 ? 1.874 11.280 -10.435 1.00 81.31 86 TYR A O 1
ATOM 700 N N . ARG A 1 87 ? 3.751 10.191 -10.977 1.00 83.00 87 ARG A N 1
ATOM 701 C CA . ARG A 1 87 ? 3.700 9.242 -9.857 1.00 83.00 87 ARG A CA 1
ATOM 702 C C . ARG A 1 87 ? 3.736 9.947 -8.501 1.00 83.00 87 ARG A C 1
ATOM 704 O O . ARG A 1 87 ? 2.994 9.557 -7.601 1.00 83.00 87 ARG A O 1
ATOM 711 N N . LYS A 1 88 ? 4.565 10.986 -8.351 1.00 86.44 88 LYS A N 1
ATOM 712 C CA . LYS A 1 88 ? 4.602 11.818 -7.135 1.00 86.44 88 LYS A CA 1
ATOM 713 C C . LYS A 1 88 ? 3.290 12.577 -6.930 1.00 86.44 88 LYS A C 1
ATOM 715 O O . LYS A 1 88 ? 2.796 12.617 -5.807 1.00 86.44 88 LYS A O 1
ATOM 720 N N . ILE A 1 89 ? 2.711 13.125 -7.999 1.00 86.69 89 ILE A N 1
ATOM 721 C CA . ILE A 1 89 ? 1.426 13.837 -7.959 1.00 86.69 89 ILE A CA 1
ATOM 722 C C . ILE A 1 89 ? 0.291 12.885 -7.561 1.00 86.69 89 ILE A C 1
ATOM 724 O O . ILE A 1 89 ? -0.487 13.220 -6.670 1.00 86.69 89 ILE A O 1
ATOM 728 N N . ILE A 1 90 ? 0.224 11.675 -8.131 1.00 89.19 90 ILE A N 1
ATOM 729 C CA . ILE A 1 90 ? -0.759 10.653 -7.724 1.00 89.19 90 ILE A CA 1
ATOM 730 C C . ILE A 1 90 ? -0.621 10.336 -6.236 1.00 89.19 90 ILE A C 1
ATOM 732 O O . ILE A 1 90 ? -1.609 10.341 -5.506 1.00 89.19 90 ILE A O 1
ATOM 736 N N . TRP A 1 91 ? 0.598 10.073 -5.764 1.00 91.19 91 TRP A N 1
ATOM 737 C CA . TRP A 1 91 ? 0.816 9.762 -4.353 1.00 91.19 91 TRP A CA 1
ATOM 738 C C . TRP A 1 91 ? 0.402 10.918 -3.437 1.00 91.19 91 TRP A C 1
ATOM 740 O O . TRP A 1 91 ? -0.307 10.689 -2.460 1.00 91.19 91 TRP A O 1
ATOM 750 N N . GLY A 1 92 ? 0.780 12.156 -3.770 1.00 92.44 92 GLY A N 1
ATOM 751 C CA . GLY A 1 92 ? 0.416 13.337 -2.984 1.00 92.44 92 GLY A CA 1
ATOM 752 C C . GLY A 1 92 ? -1.093 13.583 -2.938 1.00 92.44 92 GLY A C 1
ATOM 753 O O . GLY A 1 92 ? -1.655 13.772 -1.861 1.00 92.44 92 GLY A O 1
ATOM 754 N N . THR A 1 93 ? -1.762 13.514 -4.090 1.00 92.25 93 THR A N 1
ATOM 755 C CA . THR A 1 93 ? -3.222 13.697 -4.193 1.00 92.25 93 THR A CA 1
ATOM 756 C C . THR A 1 93 ? -3.992 12.588 -3.477 1.00 92.25 93 THR A C 1
ATOM 758 O O . THR A 1 93 ? -4.971 12.875 -2.794 1.00 92.25 93 THR A O 1
ATOM 761 N N . THR A 1 94 ? -3.515 11.341 -3.542 1.00 91.94 94 THR A N 1
ATOM 762 C CA . THR A 1 94 ? -4.133 10.202 -2.842 1.00 91.94 94 THR A CA 1
ATOM 763 C C . THR A 1 94 ? -4.009 10.339 -1.325 1.00 91.94 94 THR A C 1
ATOM 765 O O . THR A 1 94 ? -4.996 10.167 -0.614 1.00 91.94 94 THR A O 1
ATOM 768 N N . ILE A 1 95 ? -2.822 10.688 -0.813 1.00 94.69 95 ILE A N 1
ATOM 769 C CA . ILE A 1 95 ? -2.612 10.916 0.628 1.00 94.69 95 ILE A CA 1
ATOM 770 C C . ILE A 1 95 ? -3.506 12.058 1.118 1.00 94.69 95 ILE A C 1
ATOM 772 O O . ILE A 1 95 ? -4.183 11.922 2.136 1.00 94.69 95 ILE A O 1
ATOM 776 N N . PHE A 1 96 ? -3.543 13.165 0.378 1.00 94.06 96 PHE A N 1
ATOM 777 C CA . PHE A 1 96 ? -4.375 14.311 0.721 1.00 94.06 96 PHE A CA 1
ATOM 778 C C . PHE A 1 96 ? -5.872 13.959 0.741 1.00 94.06 96 PHE A C 1
ATOM 780 O O . PHE A 1 96 ? -6.575 14.320 1.683 1.00 94.06 96 PHE A O 1
ATOM 787 N N . ALA A 1 97 ? -6.353 13.203 -0.251 1.00 92.25 97 ALA A N 1
ATOM 788 C CA . ALA A 1 97 ? -7.741 12.751 -0.307 1.00 92.25 97 ALA A CA 1
ATOM 789 C C . ALA A 1 97 ? -8.107 11.847 0.882 1.00 92.25 97 ALA A C 1
ATOM 791 O O . ALA A 1 97 ? -9.174 12.015 1.468 1.00 92.25 97 ALA A O 1
ATOM 792 N N . LEU A 1 98 ? -7.214 10.935 1.286 1.00 94.25 98 LEU A N 1
ATOM 793 C CA . LEU A 1 98 ? -7.427 10.087 2.463 1.00 94.25 98 LEU A CA 1
ATOM 794 C C . LEU A 1 98 ? -7.563 10.919 3.741 1.00 94.25 98 LEU A C 1
ATOM 796 O O . LEU A 1 98 ? -8.501 10.707 4.504 1.00 94.25 98 LEU A O 1
ATOM 800 N N . ILE A 1 99 ? -6.679 11.900 3.937 1.00 94.62 99 ILE A N 1
ATOM 801 C CA . ILE A 1 99 ? -6.735 12.814 5.087 1.00 94.62 99 ILE A CA 1
ATOM 802 C C . ILE A 1 99 ? -8.058 13.591 5.093 1.00 94.62 99 ILE A C 1
ATOM 804 O O . ILE A 1 99 ? -8.714 13.689 6.129 1.00 94.62 99 ILE A O 1
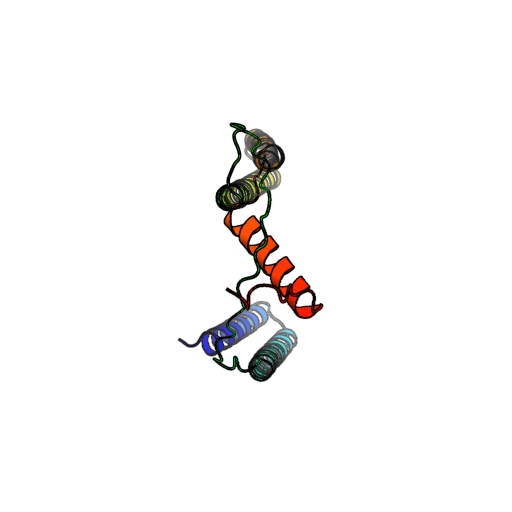ATOM 808 N N . ALA A 1 100 ? -8.483 14.106 3.937 1.00 91.94 100 ALA A N 1
ATOM 809 C CA . ALA A 1 100 ? -9.736 14.843 3.816 1.00 91.94 100 ALA A CA 1
ATOM 810 C C . ALA A 1 100 ? -10.966 13.982 4.152 1.00 91.94 100 ALA A C 1
ATOM 812 O O . ALA A 1 100 ? -11.869 14.442 4.851 1.00 91.94 100 ALA A O 1
ATOM 813 N N . ILE A 1 101 ? -10.980 12.719 3.715 1.00 92.94 101 ILE A N 1
ATOM 814 C CA . ILE A 1 101 ? -12.040 11.758 4.051 1.00 92.94 101 ILE A CA 1
ATOM 815 C C . ILE A 1 101 ? -12.033 11.436 5.550 1.00 92.94 101 ILE A C 1
ATOM 817 O O . ILE A 1 101 ? -13.101 11.371 6.156 1.00 92.94 101 ILE A O 1
ATOM 821 N N . SER A 1 102 ? -10.860 11.267 6.167 1.00 93.25 102 SER A N 1
ATOM 822 C CA . SER A 1 102 ? -10.752 11.023 7.610 1.00 93.25 102 SER A CA 1
ATOM 823 C C . SER A 1 102 ? -11.348 12.167 8.433 1.00 93.25 1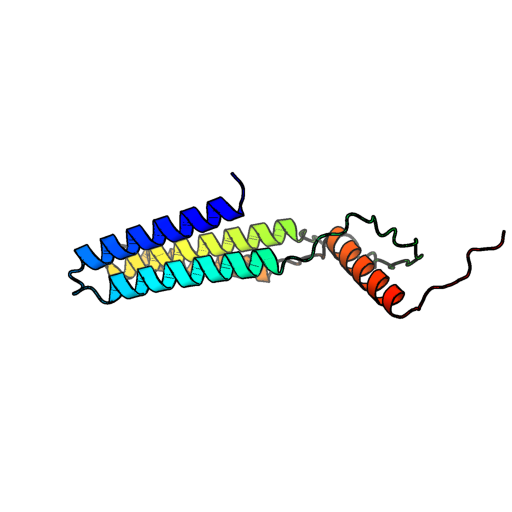02 SER A C 1
ATOM 825 O O . SER A 1 102 ? -12.181 11.906 9.298 1.00 93.25 102 SER A O 1
ATOM 827 N N . PHE A 1 103 ? -11.009 13.423 8.120 1.00 91.25 103 PHE A N 1
ATOM 828 C CA . PHE A 1 103 ? -11.582 14.589 8.805 1.00 91.25 103 PHE A CA 1
ATOM 829 C C . PHE A 1 103 ? -13.087 14.743 8.566 1.00 91.25 103 PHE A C 1
ATOM 831 O O . PHE A 1 103 ? -13.823 15.146 9.466 1.00 91.25 103 PHE A O 1
ATOM 838 N N . PHE A 1 104 ? -13.569 14.407 7.369 1.00 92.00 104 PHE A N 1
ATOM 839 C CA . PHE A 1 104 ? -15.002 14.391 7.087 1.00 92.00 104 PHE A CA 1
ATOM 840 C C . PHE A 1 104 ? -15.744 13.352 7.940 1.00 92.00 104 PHE A C 1
ATOM 842 O O . PHE A 1 104 ? -16.772 13.671 8.538 1.00 92.00 104 PHE A O 1
ATOM 849 N N . LEU A 1 105 ? -15.215 12.127 8.031 1.00 91.12 105 LEU A N 1
ATOM 850 C CA . LEU A 1 105 ? -15.798 11.069 8.860 1.00 91.12 105 LEU A CA 1
ATOM 851 C C . LEU A 1 105 ? -15.794 11.448 10.341 1.00 91.12 105 LEU A C 1
ATOM 853 O O . LEU A 1 105 ? -16.797 11.247 11.020 1.00 91.12 105 LEU A O 1
ATOM 857 N N . GLU A 1 106 ? -14.699 12.028 10.829 1.00 91.12 106 GLU A N 1
ATOM 858 C CA . GLU A 1 106 ? -14.604 12.537 12.198 1.00 91.12 106 GLU A CA 1
ATOM 859 C C . GLU A 1 106 ? -15.655 13.619 12.469 1.00 91.12 106 GLU A C 1
ATOM 861 O O . GLU A 1 106 ? -16.376 13.547 13.460 1.00 91.12 106 GLU A O 1
ATOM 866 N N . SER A 1 107 ? -15.825 14.566 11.546 1.00 89.19 107 SER A N 1
ATOM 867 C CA . SER A 1 107 ? -16.839 15.614 11.663 1.00 89.19 107 SER A CA 1
ATOM 868 C C . SER A 1 107 ? -18.270 15.054 11.703 1.00 89.19 107 SER A C 1
ATOM 870 O O . SER A 1 107 ? -19.092 15.537 12.482 1.00 89.19 107 SER A O 1
ATOM 872 N N . ILE A 1 108 ? -18.569 13.999 10.933 1.00 90.19 108 ILE A N 1
ATOM 873 C CA . ILE A 1 108 ? -19.868 13.306 10.998 1.00 90.19 108 ILE A CA 1
ATOM 874 C C . ILE A 1 108 ? -20.055 12.574 12.329 1.00 90.19 108 ILE A C 1
ATOM 876 O O . ILE A 1 108 ? -21.139 12.641 12.905 1.00 90.19 108 ILE A O 1
ATOM 880 N N . MET A 1 109 ? -19.031 11.868 12.814 1.00 88.75 109 MET A N 1
ATOM 881 C CA . MET A 1 109 ? -19.126 11.074 14.043 1.00 88.75 109 MET A CA 1
ATOM 882 C C . MET A 1 109 ? -19.260 11.944 15.296 1.00 88.75 109 MET A C 1
ATOM 884 O O . MET A 1 109 ? -20.032 11.606 16.190 1.00 88.75 109 MET A O 1
ATOM 888 N N . THR A 1 110 ? -18.537 13.061 15.355 1.00 88.06 110 THR A N 1
ATOM 889 C CA . THR A 1 110 ? -18.559 13.985 16.500 1.00 88.06 110 THR A CA 1
ATOM 890 C C . THR A 1 110 ? -19.757 14.940 16.438 1.00 88.06 110 THR A C 1
ATOM 892 O O . THR A 1 110 ? -20.157 15.500 17.454 1.00 88.06 110 THR A O 1
ATOM 895 N N . GLY A 1 111 ? -20.355 15.139 15.256 1.00 83.62 111 GLY A N 1
ATOM 896 C CA . GLY A 1 111 ? -21.453 16.092 15.040 1.00 83.62 111 GLY A CA 1
ATOM 897 C C . GLY A 1 111 ? -21.018 17.562 15.100 1.00 83.62 111 GLY A C 1
ATOM 898 O O . GLY A 1 111 ? -21.840 18.463 14.932 1.00 83.62 111 GLY A O 1
ATOM 899 N N . GLU A 1 112 ? -19.727 17.814 15.304 1.00 78.81 112 GLU A N 1
ATOM 900 C CA . GLU A 1 112 ? -19.123 19.139 15.326 1.00 78.81 112 GLU A CA 1
ATOM 901 C C . GLU A 1 112 ? -18.514 19.482 13.963 1.00 78.81 112 GLU A C 1
ATOM 903 O O . GLU A 1 112 ? -17.965 18.636 13.251 1.00 78.81 112 GLU A O 1
ATOM 908 N N . ASN A 1 113 ? -18.587 20.764 13.596 1.00 82.81 113 ASN A N 1
ATOM 909 C CA . ASN A 1 113 ? -17.946 21.315 12.398 1.00 82.81 113 ASN A CA 1
ATOM 910 C C . ASN A 1 113 ? -18.353 20.653 11.063 1.00 82.81 113 ASN A C 1
ATOM 912 O O . ASN A 1 113 ? -17.576 20.679 10.108 1.00 82.81 113 ASN A O 1
ATOM 916 N N . LEU A 1 114 ? -19.589 20.140 10.957 1.00 85.06 114 LEU A N 1
ATOM 917 C CA . LEU A 1 114 ? -20.121 19.455 9.761 1.00 85.06 114 LEU A CA 1
ATOM 918 C C . LEU A 1 114 ? -19.891 20.224 8.452 1.00 85.06 114 LEU A C 1
ATOM 920 O O . LEU A 1 114 ? -19.534 19.636 7.434 1.00 85.06 114 LEU A O 1
ATOM 924 N N . MET A 1 115 ? -20.044 21.550 8.484 1.00 87.25 115 MET A N 1
ATOM 925 C CA . MET A 1 115 ? -19.785 22.406 7.322 1.00 87.25 115 MET A CA 1
ATOM 926 C C . MET A 1 115 ? -18.329 22.318 6.846 1.00 87.25 115 MET A C 1
ATOM 928 O O . MET A 1 115 ? -18.087 22.219 5.645 1.00 87.25 115 MET A O 1
ATOM 932 N N . LEU A 1 116 ? -17.358 22.310 7.766 1.00 86.69 116 LEU A N 1
ATOM 933 C CA . LEU A 1 116 ? -15.939 22.179 7.425 1.00 86.69 116 LEU A CA 1
ATOM 934 C C . LEU A 1 116 ? -15.621 20.781 6.901 1.00 86.69 116 LEU A C 1
ATOM 936 O O . LEU A 1 116 ? -14.881 20.666 5.926 1.00 86.69 116 LEU A O 1
ATOM 940 N N . GLY A 1 117 ? -16.224 19.742 7.484 1.00 89.56 117 GLY A N 1
ATOM 941 C CA . GLY A 1 117 ? -16.104 18.375 6.982 1.00 89.56 117 GLY A CA 1
ATOM 942 C C . GLY A 1 117 ? -16.567 18.260 5.527 1.00 89.56 117 GLY A C 1
ATOM 943 O O . GLY A 1 117 ? -15.845 17.722 4.689 1.00 89.56 117 GLY A O 1
ATOM 944 N N . VAL A 1 118 ? -17.745 18.804 5.201 1.00 90.88 118 VAL A N 1
ATOM 945 C CA . VAL A 1 118 ? -18.294 18.777 3.832 1.00 90.88 118 VAL A CA 1
ATOM 946 C C . VAL A 1 118 ? -17.414 19.569 2.858 1.00 90.88 118 VAL A C 1
ATOM 948 O O . VAL A 1 118 ? -17.148 19.098 1.752 1.00 90.88 118 VAL A O 1
ATOM 951 N N . ILE A 1 119 ? -16.914 20.741 3.263 1.00 91.94 119 ILE A N 1
ATOM 952 C CA . ILE A 1 119 ? -15.995 21.542 2.438 1.00 91.94 119 ILE A CA 1
ATOM 953 C C . ILE A 1 119 ? -14.691 20.774 2.172 1.00 91.94 119 ILE A C 1
ATOM 955 O O . ILE A 1 119 ? -14.241 20.721 1.025 1.00 91.94 119 ILE A O 1
ATOM 959 N N . LEU A 1 120 ? -14.105 20.140 3.197 1.00 92.00 120 LEU A N 1
ATOM 960 C CA . LEU A 1 120 ? -12.899 19.324 3.039 1.00 92.00 120 LEU A CA 1
ATOM 961 C C . LEU A 1 120 ? -13.135 18.132 2.113 1.00 92.00 120 LEU A C 1
ATOM 963 O O . LEU A 1 120 ? -12.267 17.829 1.298 1.00 92.00 120 LEU A O 1
ATOM 967 N N . LEU A 1 121 ? -14.297 17.482 2.203 1.00 93.00 121 LEU A N 1
ATOM 968 C CA . LEU A 1 121 ? -14.646 16.364 1.330 1.00 93.00 121 LEU A CA 1
ATOM 969 C C . LEU A 1 121 ? -14.677 16.797 -0.140 1.00 93.00 121 LEU A C 1
ATOM 971 O O . LEU A 1 121 ? -14.064 16.147 -0.986 1.00 93.00 121 LEU A O 1
ATOM 975 N N . ILE A 1 122 ? -15.353 17.910 -0.442 1.00 93.19 122 ILE A N 1
ATOM 976 C CA . ILE A 1 122 ? -15.435 18.450 -1.807 1.00 93.19 122 ILE A CA 1
ATOM 977 C C . ILE A 1 122 ? -14.032 18.776 -2.328 1.00 93.19 122 ILE A C 1
ATOM 979 O O . ILE A 1 122 ? -13.681 18.393 -3.444 1.00 93.19 122 ILE A O 1
ATOM 983 N N . LEU A 1 123 ? -13.207 19.428 -1.508 1.00 93.06 123 LEU A N 1
ATOM 984 C CA . LEU A 1 123 ? -11.830 19.766 -1.863 1.00 93.06 123 LEU A CA 1
ATOM 985 C C . LEU A 1 123 ? -10.995 18.496 -2.108 1.00 93.06 123 LEU A C 1
ATOM 987 O O . LEU A 1 123 ? -10.291 18.408 -3.114 1.00 93.06 123 LEU A O 1
ATOM 991 N N . GLY A 1 124 ? -11.127 17.482 -1.251 1.00 90.38 124 GLY A N 1
ATOM 992 C CA . GLY A 1 124 ? -10.475 16.182 -1.407 1.00 90.38 124 GLY A CA 1
ATOM 993 C C . GLY A 1 124 ? -10.830 15.495 -2.726 1.00 90.38 124 GLY A C 1
ATOM 994 O O . GLY A 1 124 ? -9.936 15.014 -3.419 1.00 90.38 124 GLY A O 1
ATOM 995 N N . ILE A 1 125 ? -12.107 15.518 -3.122 1.00 91.62 125 ILE A N 1
ATOM 996 C CA . ILE A 1 125 ? -12.570 14.971 -4.408 1.00 91.62 125 ILE A CA 1
ATOM 997 C C . ILE A 1 125 ? -11.962 15.746 -5.582 1.00 91.62 125 ILE A C 1
ATOM 999 O O . ILE A 1 125 ? -11.449 15.134 -6.517 1.00 91.62 125 ILE A O 1
ATOM 1003 N N . VAL A 1 126 ? -11.970 17.082 -5.536 1.00 92.19 126 VAL A N 1
ATOM 1004 C CA . VAL A 1 126 ? -11.386 17.917 -6.601 1.00 92.19 126 VAL A CA 1
ATOM 1005 C C . VAL A 1 126 ? -9.897 17.617 -6.769 1.00 92.19 126 VAL A C 1
ATOM 1007 O O . VAL A 1 126 ? -9.442 17.379 -7.886 1.00 92.19 126 VAL A O 1
ATOM 1010 N N . VAL A 1 127 ? -9.145 17.564 -5.668 1.00 90.88 127 VAL A N 1
ATOM 1011 C CA . VAL A 1 127 ? -7.705 17.258 -5.683 1.00 90.88 127 VAL A CA 1
ATOM 1012 C C . VAL A 1 127 ? -7.439 15.834 -6.171 1.00 90.88 127 VAL A C 1
ATOM 1014 O O . VAL A 1 127 ? -6.485 15.612 -6.915 1.00 90.88 127 VAL A O 1
ATOM 1017 N N . PHE A 1 128 ? -8.295 14.875 -5.819 1.00 90.19 128 PHE A N 1
ATOM 1018 C CA . PHE A 1 128 ? -8.191 13.493 -6.286 1.00 90.19 128 PHE A CA 1
ATOM 1019 C C . PHE A 1 128 ? -8.399 13.348 -7.801 1.00 90.19 128 PHE A C 1
ATOM 1021 O O . PHE A 1 128 ? -7.834 12.444 -8.411 1.00 90.19 128 PHE A O 1
ATOM 1028 N N . LEU A 1 129 ? -9.172 14.239 -8.428 1.00 88.81 129 LEU A N 1
ATOM 1029 C CA . LEU A 1 129 ? -9.394 14.233 -9.877 1.00 88.81 129 LEU A CA 1
ATOM 1030 C C . LEU A 1 129 ? -8.252 14.884 -10.671 1.00 88.81 129 LEU A C 1
ATOM 1032 O O . LEU A 1 129 ? -8.132 14.627 -11.868 1.00 88.81 129 LEU A O 1
ATOM 1036 N N . VAL A 1 130 ? -7.388 15.682 -10.031 1.00 86.44 130 VAL A N 1
ATOM 1037 C CA . VAL A 1 130 ? -6.267 16.379 -10.693 1.00 86.44 130 VAL A CA 1
ATOM 1038 C C . VAL A 1 130 ? -5.395 15.444 -11.545 1.00 86.44 130 VAL A C 1
ATOM 1040 O O . VAL A 1 130 ? -5.140 15.794 -12.696 1.00 86.44 130 VAL A O 1
ATOM 1043 N N . PRO A 1 131 ? -4.967 14.254 -11.076 1.00 82.75 131 PRO A N 1
ATOM 1044 C CA . PRO A 1 131 ? -4.134 13.361 -11.878 1.00 82.75 131 PRO A CA 1
ATOM 1045 C C . PRO A 1 131 ? -4.813 12.881 -13.167 1.00 82.75 131 PRO A C 1
ATOM 1047 O O . PRO A 1 131 ? -4.132 12.671 -14.161 1.00 82.75 131 PRO A O 1
ATOM 1050 N N . ILE A 1 132 ? -6.143 12.752 -13.190 1.00 82.44 132 ILE A N 1
ATOM 1051 C CA . ILE A 1 132 ? -6.887 12.270 -14.368 1.00 82.44 132 ILE A CA 1
ATOM 1052 C C . ILE A 1 132 ? -6.803 13.274 -15.527 1.00 82.44 132 ILE A C 1
ATOM 1054 O O . ILE A 1 132 ? -6.854 12.886 -16.691 1.00 82.44 132 ILE A O 1
ATOM 1058 N N . LEU A 1 133 ? -6.650 14.562 -15.214 1.00 77.56 133 LEU A N 1
ATOM 1059 C CA . LEU A 1 133 ? -6.596 15.644 -16.197 1.00 77.56 133 LEU A CA 1
ATOM 1060 C C . LEU A 1 133 ? -5.172 15.945 -16.688 1.00 77.56 133 LEU A C 1
ATOM 1062 O O . LEU A 1 133 ? -5.003 16.772 -17.585 1.00 77.56 133 LEU A O 1
ATOM 1066 N N . LEU A 1 134 ? -4.147 15.310 -16.111 1.00 73.19 134 LEU A N 1
ATOM 1067 C CA . LEU A 1 134 ? -2.758 15.560 -16.484 1.00 73.19 134 LEU A CA 1
ATOM 1068 C C . LEU A 1 134 ? -2.346 14.704 -17.694 1.00 73.19 134 LEU A C 1
ATOM 1070 O O . LEU A 1 134 ? -2.376 13.476 -17.605 1.00 73.19 134 LEU A O 1
ATOM 1074 N N . PRO A 1 135 ? -1.896 15.314 -18.808 1.00 64.25 135 PRO A N 1
ATOM 1075 C CA . PRO A 1 135 ? -1.308 14.572 -19.915 1.00 64.25 135 PRO A CA 1
ATOM 1076 C C . PRO A 1 135 ? 0.077 14.046 -19.510 1.00 64.25 135 PRO A C 1
ATOM 1078 O O . PRO A 1 135 ? 1.010 14.812 -19.245 1.00 64.25 135 PRO A O 1
ATOM 1081 N N . VAL A 1 136 ? 0.210 12.722 -19.450 1.00 62.03 136 VAL A N 1
ATOM 1082 C CA . VAL A 1 136 ? 1.452 12.039 -19.058 1.00 62.03 136 VAL A CA 1
ATOM 1083 C C . VAL A 1 136 ? 2.185 11.569 -20.304 1.00 62.03 136 VAL A C 1
ATOM 1085 O O . VAL A 1 136 ? 1.610 10.855 -21.125 1.00 62.03 136 VAL A O 1
ATOM 1088 N N . LYS A 1 137 ? 3.460 11.944 -20.434 1.00 61.03 137 LYS A N 1
ATOM 1089 C CA . LYS A 1 137 ? 4.348 11.385 -21.459 1.00 61.03 137 LYS A CA 1
ATOM 1090 C C . LYS A 1 137 ? 5.110 10.206 -20.872 1.00 61.03 137 LYS A C 1
ATOM 1092 O O . LYS A 1 137 ? 5.608 10.274 -19.747 1.00 61.03 137 LYS A O 1
ATOM 1097 N N . ASP A 1 138 ? 5.198 9.138 -21.657 1.00 54.91 138 ASP A N 1
ATOM 1098 C CA . ASP A 1 138 ? 6.104 8.032 -21.373 1.00 54.91 138 ASP A CA 1
ATOM 1099 C C . ASP A 1 138 ? 7.536 8.579 -21.329 1.00 54.91 138 ASP A C 1
ATOM 1101 O O . ASP A 1 138 ? 8.013 9.188 -22.289 1.00 54.91 138 ASP A O 1
ATOM 1105 N N . ASP A 1 139 ? 8.201 8.411 -20.186 1.00 57.75 139 ASP A N 1
ATOM 1106 C CA . ASP A 1 139 ? 9.570 8.879 -19.992 1.00 57.75 139 ASP A CA 1
ATOM 1107 C C . ASP A 1 139 ? 10.512 8.251 -21.039 1.00 57.75 139 ASP A C 1
ATOM 1109 O O . ASP A 1 139 ? 10.324 7.106 -21.464 1.00 57.75 139 ASP A O 1
ATOM 1113 N N . ILE A 1 140 ? 11.568 8.958 -21.450 1.00 57.00 140 ILE A N 1
ATOM 1114 C CA . ILE A 1 140 ? 12.522 8.437 -22.454 1.00 57.00 140 ILE A CA 1
ATOM 1115 C C . ILE A 1 140 ? 13.120 7.102 -21.973 1.00 57.00 140 ILE A C 1
ATOM 1117 O O . ILE A 1 140 ? 13.354 6.184 -22.762 1.00 57.00 140 ILE A O 1
ATOM 1121 N N . GLU A 1 141 ? 13.287 6.941 -20.658 1.00 57.69 141 GLU A N 1
ATOM 1122 C CA . GLU A 1 141 ? 13.687 5.674 -20.046 1.00 57.69 141 GLU A CA 1
ATOM 1123 C C . GLU A 1 141 ? 12.671 4.542 -20.230 1.00 57.69 141 GLU A C 1
ATOM 1125 O O . GLU A 1 141 ? 13.072 3.386 -20.390 1.00 57.69 141 GLU A O 1
ATOM 1130 N N . THR A 1 142 ? 11.366 4.820 -20.196 1.00 58.81 142 THR A N 1
ATOM 1131 C CA . THR A 1 142 ? 10.346 3.776 -20.365 1.00 58.81 142 THR A CA 1
ATOM 1132 C C . THR A 1 142 ? 10.162 3.395 -21.824 1.00 58.81 142 THR A C 1
ATOM 1134 O O . THR A 1 142 ? 9.980 2.206 -22.108 1.00 58.81 142 THR A O 1
ATOM 1137 N N . LEU A 1 143 ? 10.342 4.343 -22.745 1.00 62.38 143 LEU A N 1
ATOM 1138 C CA . LEU A 1 143 ? 10.488 4.064 -24.175 1.00 62.38 143 LEU A CA 1
ATOM 1139 C C . LEU A 1 143 ? 11.734 3.207 -24.444 1.00 62.38 143 LEU A C 1
ATOM 1141 O O . LEU A 1 143 ? 11.633 2.168 -25.097 1.00 62.38 143 LEU A O 1
ATOM 1145 N N . LYS A 1 144 ? 12.884 3.549 -23.848 1.00 61.25 144 LYS A N 1
ATOM 1146 C CA . LYS A 1 144 ? 14.125 2.761 -23.946 1.00 61.25 144 LYS A CA 1
ATOM 1147 C C . LYS A 1 144 ? 13.958 1.347 -23.382 1.00 61.25 144 LYS A C 1
ATOM 1149 O O . LYS A 1 144 ? 14.398 0.386 -24.010 1.00 61.25 144 LYS A O 1
ATOM 1154 N N . LYS A 1 145 ? 13.278 1.191 -22.241 1.00 65.62 145 LYS A N 1
ATOM 1155 C CA . LYS A 1 145 ? 12.976 -0.123 -21.641 1.00 65.62 145 LYS A CA 1
ATOM 1156 C C . LYS A 1 145 ? 12.014 -0.953 -22.491 1.00 65.62 145 LYS A C 1
ATOM 1158 O O . LYS A 1 145 ? 12.206 -2.163 -22.599 1.00 65.62 145 LYS A O 1
ATOM 1163 N N . ARG A 1 146 ? 10.995 -0.340 -23.109 1.00 67.06 146 ARG A N 1
ATOM 1164 C CA . ARG A 1 146 ? 10.107 -1.029 -24.064 1.00 67.06 146 ARG A CA 1
ATOM 1165 C C . ARG A 1 146 ? 10.874 -1.475 -25.301 1.00 67.06 146 ARG A C 1
ATOM 1167 O O . ARG A 1 146 ? 10.804 -2.653 -25.637 1.00 67.06 146 ARG A O 1
ATOM 1174 N N . ALA A 1 147 ? 11.678 -0.589 -25.882 1.00 65.31 147 ALA A N 1
ATOM 1175 C CA . ALA A 1 147 ? 12.534 -0.911 -27.017 1.00 65.31 147 ALA A CA 1
ATOM 1176 C C . ALA A 1 147 ? 13.514 -2.048 -26.682 1.00 65.31 147 ALA A C 1
ATOM 1178 O O . ALA A 1 147 ? 13.638 -2.997 -27.447 1.00 65.31 147 ALA A O 1
ATOM 1179 N N . GLN A 1 148 ? 14.150 -2.029 -25.505 1.00 65.75 148 GLN A N 1
ATOM 1180 C CA . GLN A 1 148 ? 15.000 -3.132 -25.041 1.00 65.75 148 GLN A CA 1
ATOM 1181 C C . GLN A 1 148 ? 14.221 -4.441 -24.882 1.00 65.75 148 GLN A C 1
ATOM 1183 O O . GLN A 1 148 ? 14.674 -5.479 -25.353 1.00 65.75 148 GLN A O 1
ATOM 1188 N N . LYS A 1 149 ? 13.029 -4.407 -24.276 1.00 72.19 149 LYS A N 1
ATOM 1189 C CA . LYS A 1 149 ? 12.181 -5.596 -24.100 1.00 72.19 149 LYS A CA 1
ATOM 1190 C C . LYS A 1 149 ? 11.742 -6.188 -25.441 1.00 72.19 149 LYS A C 1
ATOM 1192 O O . LYS A 1 149 ? 11.686 -7.410 -25.587 1.00 72.19 149 LYS A O 1
ATOM 1197 N N . GLU A 1 150 ? 11.444 -5.343 -26.421 1.00 66.56 150 GLU A N 1
ATOM 1198 C CA . GLU A 1 150 ? 11.135 -5.771 -27.783 1.00 66.56 150 GLU A CA 1
ATOM 1199 C C . GLU A 1 150 ? 12.369 -6.310 -28.513 1.00 66.56 150 GLU A C 1
ATOM 1201 O O . GLU A 1 150 ? 12.261 -7.362 -29.142 1.00 66.56 150 GLU A O 1
ATOM 1206 N N . ARG A 1 151 ? 13.550 -5.699 -28.336 1.00 64.75 151 ARG A N 1
ATOM 1207 C CA . ARG A 1 151 ? 14.837 -6.218 -28.840 1.00 64.75 151 ARG A CA 1
ATOM 1208 C C . ARG A 1 151 ? 15.145 -7.612 -28.289 1.00 64.75 151 ARG A C 1
ATOM 1210 O O . ARG A 1 151 ? 15.420 -8.523 -29.063 1.00 64.75 151 ARG A O 1
ATOM 1217 N N . THR A 1 152 ? 15.013 -7.834 -26.980 1.00 67.31 152 THR A N 1
ATOM 1218 C CA . THR A 1 152 ? 15.218 -9.163 -26.371 1.00 67.31 152 THR A CA 1
ATOM 1219 C C . THR A 1 152 ? 14.204 -10.186 -26.891 1.00 67.31 152 THR A C 1
ATOM 1221 O O . THR A 1 152 ? 14.539 -11.347 -27.118 1.00 67.31 152 THR A O 1
ATOM 1224 N N . LYS A 1 153 ? 12.955 -9.763 -27.130 1.00 70.00 153 LYS A N 1
ATOM 1225 C CA . LYS A 1 153 ? 11.911 -10.615 -27.718 1.00 70.00 153 LYS A CA 1
ATOM 1226 C C . LYS A 1 153 ? 12.196 -10.949 -29.186 1.00 70.00 153 LYS A C 1
ATOM 1228 O O . LYS A 1 153 ? 11.876 -12.057 -29.612 1.00 70.00 153 LYS A O 1
ATOM 1233 N N . ALA A 1 154 ? 12.768 -10.022 -29.953 1.00 65.31 154 ALA A N 1
ATOM 1234 C CA . ALA A 1 154 ? 13.195 -10.247 -31.333 1.00 65.31 154 ALA A CA 1
ATOM 1235 C C . ALA A 1 154 ? 14.393 -11.208 -31.401 1.00 65.31 154 ALA A C 1
ATOM 1237 O O . ALA A 1 154 ? 14.363 -12.155 -32.189 1.00 65.31 154 ALA A O 1
ATOM 1238 N N . TRP A 1 155 ? 15.366 -11.045 -30.498 1.00 60.44 155 TRP A N 1
ATOM 1239 C CA . TRP A 1 155 ? 16.512 -11.944 -30.341 1.00 60.44 155 TRP A CA 1
ATOM 1240 C C . TRP A 1 155 ? 16.087 -13.372 -29.971 1.00 60.44 155 TRP A C 1
ATOM 1242 O O . TRP A 1 155 ? 16.455 -14.322 -30.655 1.00 60.44 155 TRP A O 1
ATOM 1252 N N . HIS A 1 156 ? 15.201 -13.538 -28.980 1.00 62.41 156 HIS A N 1
ATOM 1253 C CA . HIS A 1 156 ? 14.648 -14.854 -28.622 1.00 62.41 156 HIS A CA 1
ATOM 1254 C C . HIS A 1 156 ? 13.863 -15.532 -29.752 1.00 62.41 156 HIS A C 1
ATOM 1256 O O . HIS A 1 156 ? 13.704 -16.750 -29.745 1.00 62.41 156 HIS A O 1
ATOM 1262 N N . LYS A 1 157 ? 13.349 -14.756 -30.710 1.00 70.44 157 LYS A N 1
ATOM 1263 C CA . LYS A 1 157 ? 12.645 -15.265 -31.892 1.00 70.44 157 LYS A CA 1
ATOM 1264 C C . LYS A 1 157 ? 13.578 -15.545 -33.075 1.00 70.44 157 LYS A C 1
ATOM 1266 O O . LYS A 1 157 ? 13.075 -15.877 -34.144 1.00 70.44 157 LYS A O 1
ATOM 1271 N N . GLY A 1 158 ? 14.894 -15.387 -32.910 1.00 58.00 158 GLY A N 1
ATOM 1272 C CA . GLY A 1 158 ? 15.881 -15.627 -33.965 1.00 58.00 158 GLY A CA 1
ATOM 1273 C C . GLY A 1 158 ? 15.809 -14.636 -35.130 1.00 58.00 158 GLY A C 1
ATOM 1274 O O . GLY A 1 158 ? 16.342 -14.917 -36.196 1.00 58.00 158 GLY A O 1
ATOM 1275 N N . LYS A 1 159 ? 15.148 -13.482 -34.959 1.00 51.88 159 LYS A N 1
ATOM 1276 C CA . LYS A 1 159 ? 15.121 -12.414 -35.967 1.00 51.88 159 LYS A CA 1
ATOM 1277 C C . LYS A 1 159 ? 16.329 -11.502 -35.761 1.00 51.88 159 LYS A C 1
ATOM 1279 O O . LYS A 1 159 ? 16.181 -10.402 -35.236 1.00 51.88 159 LYS A O 1
ATOM 1284 N N . PHE A 1 160 ? 17.516 -11.987 -36.103 1.00 55.44 160 PHE A N 1
ATOM 1285 C CA . PHE A 1 160 ? 18.722 -11.163 -36.160 1.00 55.44 160 PHE A CA 1
ATOM 1286 C C . PHE A 1 160 ? 19.099 -10.958 -37.627 1.00 55.44 160 PHE A C 1
ATOM 1288 O O . PHE A 1 160 ? 19.086 -11.914 -38.399 1.00 55.44 160 PHE A O 1
ATOM 1295 N N . ASN A 1 161 ? 19.393 -9.717 -38.015 1.00 52.38 161 ASN A N 1
ATOM 1296 C CA . ASN A 1 161 ? 19.948 -9.440 -39.334 1.00 52.38 161 ASN A CA 1
ATOM 1297 C C . ASN A 1 161 ? 21.444 -9.746 -39.264 1.00 52.38 161 ASN A C 1
ATOM 1299 O O . ASN A 1 161 ? 22.202 -9.038 -38.610 1.00 52.38 161 ASN A O 1
ATOM 1303 N N . GLN A 1 162 ? 21.857 -10.835 -39.897 1.00 44.34 162 GLN A N 1
ATOM 1304 C CA . GLN A 1 162 ? 23.255 -11.236 -40.014 1.00 44.34 162 GLN A CA 1
ATOM 1305 C C . GLN A 1 162 ? 23.901 -10.474 -41.184 1.00 44.34 162 GLN A C 1
ATOM 1307 O O . GLN A 1 162 ? 24.289 -11.073 -42.178 1.00 44.34 162 GLN A O 1
ATOM 1312 N N . SER A 1 163 ? 23.913 -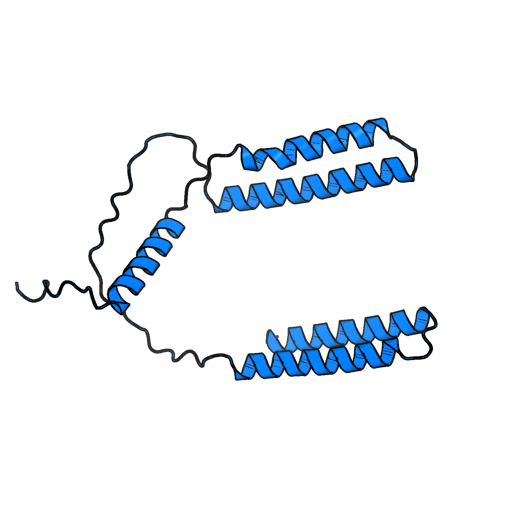9.139 -41.123 1.00 45.41 163 SER A N 1
ATOM 1313 C CA . SER A 1 163 ? 24.386 -8.287 -42.227 1.00 45.41 163 SER A CA 1
ATOM 1314 C C . SER A 1 163 ? 25.374 -7.212 -41.774 1.00 45.41 163 SER A C 1
ATOM 1316 O O . SER A 1 163 ? 25.287 -6.071 -42.216 1.00 45.41 163 SER A O 1
ATOM 1318 N N . SER A 1 164 ? 26.293 -7.558 -40.874 1.00 43.72 164 SER A N 1
ATOM 1319 C CA . SER A 1 164 ? 27.418 -6.682 -40.519 1.00 43.72 164 SER A CA 1
ATOM 1320 C C . SER A 1 164 ? 28.708 -7.468 -40.255 1.00 43.72 164 SER A C 1
ATOM 1322 O O . SER A 1 164 ? 29.457 -7.156 -39.335 1.00 43.72 164 SER A O 1
ATOM 1324 N N . GLU A 1 165 ? 28.950 -8.509 -41.049 1.00 41.50 165 GLU A N 1
ATOM 1325 C CA . GLU A 1 165 ? 30.294 -9.040 -41.292 1.00 41.50 165 GLU A CA 1
ATOM 1326 C C . GLU A 1 165 ? 30.510 -8.981 -42.803 1.00 41.50 165 GLU A C 1
ATOM 1328 O O . GLU A 1 165 ? 30.122 -9.910 -43.499 1.00 41.50 165 GLU A O 1
ATOM 1333 N N . GLU A 1 166 ? 30.990 -7.833 -43.290 1.00 38.97 166 GLU A N 1
ATOM 1334 C CA . GLU A 1 166 ? 31.810 -7.628 -44.500 1.00 38.97 166 GLU A CA 1
ATOM 1335 C C . GLU A 1 166 ? 31.791 -6.132 -44.864 1.00 38.97 166 GLU A C 1
ATOM 1337 O O . GLU A 1 166 ? 30.894 -5.667 -45.562 1.00 38.97 166 GLU A O 1
ATOM 1342 N N . GLU A 1 167 ? 32.746 -5.376 -44.308 1.00 33.28 167 GLU A N 1
ATOM 1343 C CA . GLU A 1 167 ? 33.689 -4.493 -45.033 1.00 33.28 167 GLU A CA 1
ATOM 1344 C C . GLU A 1 167 ? 34.754 -3.929 -44.077 1.00 33.28 167 GLU A C 1
ATOM 1346 O O . GLU A 1 167 ? 34.388 -3.369 -43.017 1.00 33.28 167 GLU A O 1
#

pLDDT: mean 75.74, std 17.81, range [33.28, 96.31]